Protein AF-A0A2T2WQV3-F1 (afdb_monomer_lite)

Organism: NCBI:txid453960

Radius of gyration: 13.23 Å; chains: 1; bounding box: 28×18×41 Å

Sequence (60 aa):
MDEPKGSKQPYSVDPRQPPSGRWTGRVAVDDASTGKRQEMTQTFDTKKEAKNWAEKESAQ

Foldseek 3Di:
DPPPPPPDQWDWDQWDQDPVQWTKTWIWDQDPVVRDIDIDIDTHNDSVVSRVVRVVRSVD

Secondary structure (DSSP, 8-state):
-----------EEEEE--TTS-EEEEEEEEETTTTEEEEEEEEESSHHHHHHHHHHHHT-

Structure (mmCIF, N/CA/C/O backbone):
data_AF-A0A2T2WQV3-F1
#
_entry.id   AF-A0A2T2WQV3-F1
#
loop_
_atom_site.group_PDB
_atom_site.id
_atom_site.type_symbol
_atom_site.label_atom_id
_atom_site.label_alt_id
_atom_site.label_comp_id
_atom_site.label_asym_id
_atom_site.label_entity_id
_atom_site.label_seq_id
_atom_site.pdbx_PDB_ins_code
_atom_site.Cartn_x
_atom_site.Cartn_y
_atom_site.Cartn_z
_atom_site.occupancy
_atom_site.B_iso_or_equiv
_atom_site.auth_seq_id
_atom_site.auth_comp_id
_atom_site.auth_asym_id
_atom_site.auth_atom_id
_atom_site.pdbx_PDB_model_num
ATOM 1 N N . MET A 1 1 ? -10.817 -14.859 -28.212 1.00 40.84 1 MET A N 1
ATOM 2 C CA . MET A 1 1 ? -10.679 -13.396 -28.068 1.00 40.84 1 MET A CA 1
ATOM 3 C C . MET A 1 1 ? -9.849 -13.197 -26.821 1.00 40.84 1 MET A C 1
ATOM 5 O O . MET A 1 1 ? -10.392 -13.032 -25.739 1.00 40.84 1 MET A O 1
ATOM 9 N N . ASP A 1 2 ? -8.542 -13.367 -26.959 1.00 44.22 2 ASP A N 1
ATOM 10 C CA . ASP A 1 2 ? -7.610 -13.200 -25.855 1.00 44.22 2 ASP A CA 1
ATOM 11 C C . ASP A 1 2 ? -7.311 -11.710 -25.768 1.00 44.22 2 ASP A C 1
ATOM 13 O O . ASP A 1 2 ? -6.531 -11.170 -26.550 1.00 44.22 2 ASP A O 1
ATOM 17 N N . GLU A 1 3 ? -8.036 -11.026 -24.883 1.00 44.62 3 GLU A N 1
ATOM 18 C CA . GLU A 1 3 ? -7.738 -9.644 -24.521 1.00 44.62 3 GLU A CA 1
ATOM 19 C C . GLU A 1 3 ? -6.242 -9.531 -24.197 1.00 44.62 3 GLU A C 1
ATOM 21 O O . GLU A 1 3 ? -5.755 -10.256 -23.318 1.00 44.62 3 GLU A O 1
ATOM 26 N N . PRO A 1 4 ? -5.495 -8.619 -24.846 1.00 46.22 4 PRO A N 1
ATOM 27 C CA . PRO A 1 4 ? -4.174 -8.275 -24.368 1.00 46.22 4 PRO A CA 1
ATOM 28 C C . PRO A 1 4 ? -4.400 -7.591 -23.022 1.00 46.22 4 PRO A C 1
ATOM 30 O O . PRO A 1 4 ? -4.831 -6.440 -22.968 1.00 46.22 4 PRO A O 1
ATOM 33 N N . LYS A 1 5 ? -4.193 -8.332 -21.924 1.00 50.59 5 LYS A N 1
ATOM 34 C CA . LYS A 1 5 ? -4.190 -7.799 -20.558 1.00 50.59 5 LYS A CA 1
ATOM 35 C C . LYS A 1 5 ? -3.112 -6.728 -20.519 1.00 50.59 5 LYS A C 1
ATOM 37 O O . LYS A 1 5 ? -1.938 -7.036 -20.332 1.00 50.59 5 LYS A O 1
ATOM 42 N N . GLY A 1 6 ? -3.543 -5.500 -20.800 1.00 43.31 6 GLY A N 1
ATOM 43 C CA . GLY A 1 6 ? -2.693 -4.342 -20.985 1.00 43.31 6 GLY A CA 1
ATOM 44 C C . GLY A 1 6 ? -1.716 -4.231 -19.836 1.00 43.31 6 GLY A C 1
ATOM 45 O O . GLY A 1 6 ? -2.070 -4.551 -18.699 1.00 43.31 6 GLY A O 1
ATOM 46 N N . SER A 1 7 ? -0.496 -3.823 -20.174 1.00 49.03 7 SER A N 1
ATOM 47 C CA . SER A 1 7 ? 0.595 -3.489 -19.269 1.00 49.03 7 SER A CA 1
ATOM 48 C C . SER A 1 7 ? 0.045 -2.793 -18.027 1.00 49.03 7 SER A C 1
ATOM 50 O O . SER A 1 7 ? -0.227 -1.593 -18.025 1.00 49.03 7 SER A O 1
ATOM 52 N N . LYS A 1 8 ? -0.228 -3.586 -16.985 1.00 54.53 8 LYS A N 1
ATOM 53 C CA . LYS A 1 8 ? -0.821 -3.098 -15.748 1.00 54.53 8 LYS A CA 1
ATOM 54 C C . LYS A 1 8 ? 0.303 -2.376 -15.046 1.00 54.53 8 LYS A C 1
ATOM 56 O O . LYS A 1 8 ? 1.160 -3.038 -14.467 1.00 54.53 8 LYS A O 1
ATOM 61 N N . GLN A 1 9 ? 0.287 -1.051 -15.120 1.00 52.53 9 GLN A N 1
ATOM 62 C CA . GLN A 1 9 ? 1.135 -0.197 -14.300 1.00 52.53 9 GLN A CA 1
ATOM 63 C C . GLN A 1 9 ? 1.164 -0.726 -12.853 1.00 52.53 9 GLN A C 1
ATOM 65 O O . GLN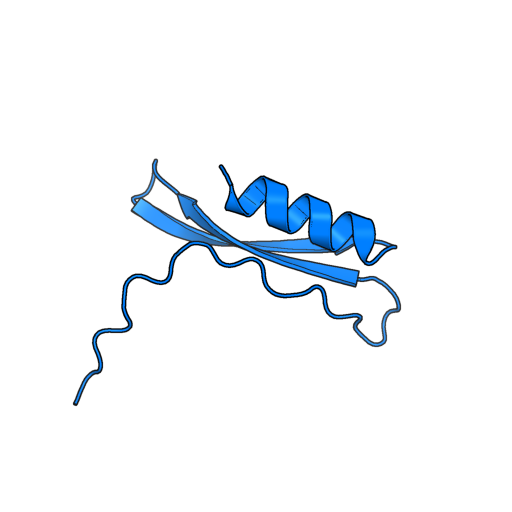 A 1 9 ? 0.180 -1.351 -12.414 1.00 52.53 9 GLN A O 1
ATOM 70 N N . PRO A 1 10 ? 2.274 -0.533 -12.123 1.00 55.16 10 PRO A N 1
ATOM 71 C CA . PRO A 1 10 ? 2.308 -0.851 -10.705 1.00 55.16 10 PRO A CA 1
ATOM 72 C C . PRO A 1 10 ? 1.103 -0.178 -10.046 1.00 55.16 10 PRO A C 1
ATOM 74 O O . PRO A 1 10 ? 0.895 1.026 -10.175 1.00 55.16 10 PRO A O 1
ATOM 77 N N . TYR A 1 11 ? 0.237 -0.979 -9.428 1.00 58.22 11 TYR A N 1
ATOM 78 C CA . TYR A 1 11 ? -0.938 -0.467 -8.737 1.00 58.22 11 TYR A CA 1
ATOM 79 C C . TYR A 1 11 ? -0.858 -0.897 -7.282 1.00 58.22 11 TYR A C 1
ATOM 81 O O . TYR A 1 11 ? -0.744 -2.082 -6.962 1.00 58.22 11 TYR A O 1
ATOM 89 N N . SER A 1 12 ? -0.909 0.097 -6.404 1.00 56.44 12 SER A N 1
ATOM 90 C CA . SER A 1 12 ? -1.156 -0.114 -4.987 1.00 56.44 12 SER A CA 1
ATOM 91 C C . SER A 1 12 ? -2.618 -0.513 -4.821 1.00 56.44 12 SER A C 1
ATOM 93 O O . SER A 1 12 ? -3.523 0.223 -5.218 1.00 56.44 12 SER A O 1
ATOM 95 N N . VAL A 1 13 ? -2.871 -1.701 -4.277 1.00 65.88 13 VAL A N 1
ATOM 96 C CA . VAL A 1 13 ? -4.238 -2.124 -3.950 1.00 65.88 13 VAL A CA 1
ATOM 97 C C . VAL A 1 13 ? -4.618 -1.453 -2.630 1.00 65.88 13 VAL A C 1
ATOM 99 O O . VAL A 1 13 ? -3.825 -1.516 -1.689 1.00 65.88 13 VAL A O 1
ATOM 102 N N . ASP A 1 14 ? -5.790 -0.797 -2.542 1.00 62.09 14 ASP A N 1
ATOM 103 C CA . ASP A 1 14 ? -6.202 -0.142 -1.286 1.00 62.09 14 ASP A CA 1
ATOM 104 C C . ASP A 1 14 ? -6.124 -1.167 -0.144 1.00 62.09 14 ASP A C 1
ATOM 106 O O . ASP A 1 14 ? -6.633 -2.289 -0.301 1.00 62.09 14 ASP A O 1
ATOM 110 N N . PRO A 1 15 ? -5.467 -0.828 0.980 1.00 65.88 15 PRO A N 1
ATOM 111 C CA . PRO A 1 15 ? -5.298 -1.772 2.065 1.00 65.88 15 PRO A CA 1
ATOM 112 C C . PRO A 1 15 ? -6.658 -2.283 2.519 1.00 65.88 15 PRO A C 1
ATOM 114 O O . PRO A 1 15 ? -7.545 -1.495 2.848 1.00 65.88 15 PRO A O 1
ATOM 117 N N . ARG A 1 16 ? -6.828 -3.603 2.571 1.00 67.62 16 ARG A N 1
ATOM 118 C CA . ARG A 1 16 ? -8.038 -4.224 3.119 1.00 67.62 16 ARG A CA 1
ATOM 119 C C . ARG A 1 16 ? -7.743 -4.707 4.531 1.00 67.62 16 ARG A C 1
ATOM 121 O O . ARG A 1 16 ? -6.681 -5.282 4.771 1.00 67.62 16 ARG A O 1
ATOM 128 N N . GLN A 1 17 ? -8.686 -4.498 5.448 1.00 67.31 17 GLN A N 1
ATOM 129 C CA . GLN A 1 17 ? -8.635 -5.101 6.776 1.00 67.31 17 GLN A CA 1
ATOM 130 C C . GLN A 1 17 ? -9.287 -6.500 6.717 1.00 67.31 17 GLN A C 1
ATOM 132 O O . GLN A 1 17 ? -10.499 -6.597 6.515 1.00 67.31 17 GLN A O 1
ATOM 137 N N . PRO A 1 18 ? -8.518 -7.598 6.811 1.00 66.12 18 PRO A N 1
ATOM 138 C CA . PRO A 1 18 ? -9.045 -8.933 7.045 1.00 66.12 18 PRO A CA 1
ATOM 139 C C . PRO A 1 18 ? -9.630 -9.050 8.467 1.00 66.12 18 PRO A C 1
ATOM 141 O O . PRO A 1 18 ? -9.266 -8.269 9.352 1.00 66.12 18 PRO A O 1
ATOM 144 N N . PRO A 1 19 ? -10.484 -10.060 8.727 1.00 65.56 19 PRO A N 1
ATOM 145 C CA . PRO A 1 19 ? -11.080 -10.312 10.048 1.00 65.56 19 PRO A CA 1
ATOM 146 C C . PRO A 1 19 ? -10.047 -10.533 11.169 1.00 65.56 19 PRO A C 1
ATOM 148 O O . PRO A 1 19 ? -10.384 -10.448 12.343 1.00 65.56 19 PRO A O 1
ATOM 151 N N . SER A 1 20 ? -8.781 -10.758 10.813 1.00 69.69 20 SER A N 1
ATOM 152 C CA . SER A 1 20 ? -7.625 -10.865 11.708 1.00 69.69 20 SER A CA 1
ATOM 153 C C . SER A 1 20 ? -7.206 -9.541 12.370 1.00 69.69 20 SER A C 1
ATOM 155 O O . SER A 1 20 ? -6.267 -9.532 13.160 1.00 69.69 20 SER A O 1
ATOM 157 N N . GLY A 1 21 ? -7.819 -8.410 12.008 1.00 74.00 21 GLY A N 1
ATOM 158 C CA . GLY A 1 21 ? -7.546 -7.091 12.592 1.00 74.00 21 GLY A CA 1
ATOM 159 C C . GLY A 1 21 ? -6.353 -6.336 11.989 1.00 74.00 21 GLY A C 1
ATOM 160 O O . GLY A 1 21 ? -6.349 -5.109 12.048 1.00 74.00 21 GLY A O 1
ATOM 161 N N . ARG A 1 22 ? -5.400 -7.026 11.344 1.00 79.81 22 ARG A N 1
ATOM 162 C CA . ARG A 1 22 ? -4.201 -6.437 10.710 1.00 79.81 22 ARG A CA 1
ATOM 163 C C . ARG A 1 22 ? -4.406 -6.065 9.249 1.00 79.81 22 ARG A C 1
ATOM 165 O O . ARG A 1 22 ? -4.730 -6.925 8.441 1.00 79.81 22 ARG A O 1
ATOM 172 N N . TRP A 1 23 ? -4.127 -4.822 8.885 1.00 83.44 23 TRP A N 1
ATOM 173 C CA . TRP A 1 23 ? -4.203 -4.306 7.520 1.00 83.44 23 TRP A CA 1
ATOM 174 C C . TRP A 1 23 ? -3.232 -5.008 6.582 1.00 83.44 23 TRP A C 1
ATOM 176 O O . TRP A 1 23 ? -2.071 -5.190 6.912 1.00 83.44 23 TRP A O 1
ATOM 186 N N . TH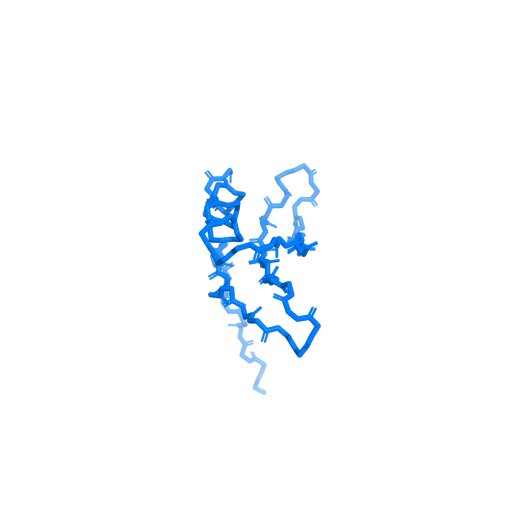R A 1 24 ? -3.685 -5.387 5.391 1.00 81.00 24 THR A N 1
ATOM 187 C CA . THR A 1 24 ? -2.808 -5.998 4.383 1.00 81.00 24 THR A CA 1
ATOM 188 C C . THR A 1 24 ? -2.543 -5.006 3.259 1.00 81.00 24 THR A C 1
ATOM 190 O O . THR A 1 24 ? -3.477 -4.606 2.563 1.00 81.00 24 THR A O 1
ATOM 193 N N . GLY A 1 25 ? -1.281 -4.621 3.084 1.00 84.12 25 GLY A N 1
ATOM 194 C CA . GLY A 1 25 ? -0.793 -3.926 1.899 1.00 84.12 25 GLY A CA 1
ATOM 195 C C . GLY A 1 25 ? -0.462 -4.937 0.804 1.00 84.12 25 GLY A C 1
ATOM 196 O O . GLY A 1 25 ? 0.106 -5.998 1.075 1.00 84.12 25 GLY A O 1
ATOM 197 N N . ARG A 1 26 ? -0.823 -4.616 -0.438 1.00 82.69 26 ARG A N 1
ATOM 198 C CA . ARG A 1 26 ? -0.455 -5.393 -1.625 1.00 82.69 26 ARG A CA 1
ATOM 199 C C . ARG A 1 26 ? 0.100 -4.450 -2.679 1.00 82.69 26 ARG A C 1
ATOM 201 O O . ARG A 1 26 ? -0.502 -3.411 -2.948 1.00 82.69 26 ARG A O 1
ATOM 208 N N . VAL A 1 27 ? 1.216 -4.838 -3.277 1.00 83.50 27 VAL A N 1
ATOM 209 C CA . VAL A 1 27 ? 1.854 -4.109 -4.371 1.00 83.50 27 VAL A CA 1
ATOM 210 C C . VAL A 1 27 ? 2.281 -5.100 -5.42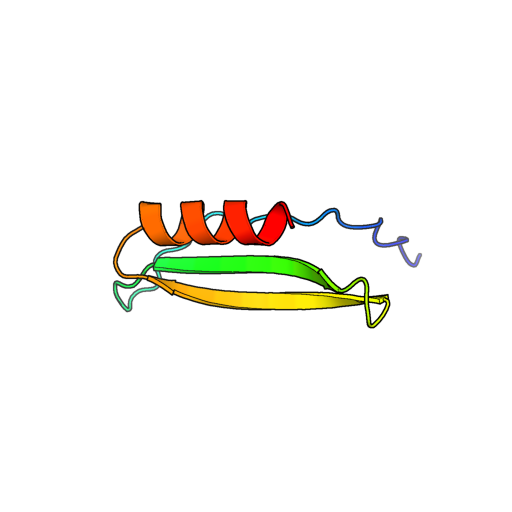2 1.00 83.50 27 VAL A C 1
ATOM 212 O O . VAL A 1 27 ? 2.745 -6.190 -5.104 1.00 83.50 27 VAL A O 1
ATOM 215 N N . ALA A 1 28 ? 2.143 -4.703 -6.676 1.00 79.88 28 ALA A N 1
ATOM 216 C CA . ALA A 1 28 ? 2.823 -5.376 -7.756 1.00 79.88 28 ALA A CA 1
ATOM 217 C C . ALA A 1 28 ? 3.835 -4.414 -8.373 1.00 79.88 28 ALA A C 1
ATOM 219 O O . ALA A 1 28 ? 3.427 -3.387 -8.916 1.00 79.88 28 ALA A O 1
ATOM 220 N N . VAL A 1 29 ? 5.117 -4.747 -8.269 1.00 77.88 29 VAL A N 1
ATOM 221 C CA . VAL A 1 29 ? 6.220 -4.003 -8.885 1.00 77.88 29 VAL A CA 1
ATOM 222 C C . VAL A 1 29 ? 6.741 -4.772 -10.090 1.00 77.88 29 VAL A C 1
ATOM 224 O O . VAL A 1 29 ? 6.688 -6.003 -10.111 1.00 77.88 29 VAL A O 1
ATOM 227 N N . ASP A 1 30 ? 7.224 -4.061 -11.102 1.00 77.19 30 ASP A N 1
ATOM 228 C CA . ASP A 1 30 ? 7.959 -4.683 -12.200 1.00 77.19 30 ASP A CA 1
ATOM 229 C C . ASP A 1 30 ? 9.430 -4.768 -11.797 1.00 77.19 30 ASP A C 1
ATOM 231 O O . ASP A 1 30 ? 10.099 -3.756 -11.601 1.00 77.19 30 ASP A O 1
ATOM 235 N N . ASP A 1 31 ? 9.931 -5.984 -11.614 1.00 74.62 31 ASP A N 1
ATOM 236 C CA . ASP A 1 31 ? 11.318 -6.199 -11.240 1.00 74.62 31 ASP A CA 1
ATOM 237 C C . ASP A 1 31 ? 12.200 -6.000 -12.478 1.00 74.62 31 ASP A C 1
ATOM 239 O O . ASP A 1 31 ? 12.261 -6.854 -13.365 1.00 74.62 31 ASP A O 1
ATOM 243 N N . ALA A 1 32 ? 12.885 -4.858 -12.548 1.00 70.88 32 ALA A N 1
ATOM 244 C CA . ALA A 1 32 ? 13.724 -4.489 -13.689 1.00 70.88 32 ALA A CA 1
ATOM 245 C C . ALA A 1 32 ? 14.909 -5.449 -13.917 1.00 70.88 32 ALA A C 1
ATOM 247 O O . ALA A 1 32 ? 15.432 -5.523 -15.028 1.00 70.88 32 ALA A O 1
ATOM 248 N N . SER A 1 33 ? 15.324 -6.204 -12.891 1.00 77.12 33 SER A N 1
ATOM 249 C CA . SER A 1 33 ? 16.421 -7.176 -12.998 1.00 77.12 33 SER A CA 1
ATOM 250 C C . SER A 1 33 ? 15.993 -8.471 -13.691 1.00 77.12 33 SER A C 1
ATOM 252 O O . SER A 1 33 ? 16.771 -9.070 -14.430 1.00 77.12 33 SER A O 1
ATOM 254 N N . THR A 1 34 ? 14.761 -8.918 -13.461 1.00 78.81 34 THR A N 1
ATOM 255 C CA . THR A 1 34 ? 14.214 -10.166 -14.014 1.00 78.81 34 THR A CA 1
ATOM 256 C C . THR A 1 34 ? 13.229 -9.934 -15.159 1.00 78.81 34 THR A C 1
ATOM 258 O O . THR A 1 34 ? 12.885 -10.888 -15.859 1.00 78.81 34 THR A O 1
ATOM 261 N N . GLY A 1 35 ? 12.778 -8.692 -15.364 1.00 77.88 35 GLY A N 1
ATOM 262 C CA . GLY A 1 35 ? 11.729 -8.328 -16.317 1.00 77.88 35 GLY A CA 1
ATOM 263 C C . GLY A 1 35 ? 10.372 -8.944 -15.969 1.00 77.88 35 GLY A C 1
ATOM 264 O O . GLY A 1 35 ? 9.560 -9.189 -16.862 1.00 77.88 35 GLY A O 1
ATOM 265 N N . LYS A 1 36 ? 10.155 -9.296 -14.695 1.00 80.94 36 LYS A N 1
ATOM 266 C CA . LYS A 1 36 ? 8.940 -9.964 -14.223 1.00 80.94 36 LYS A CA 1
ATOM 267 C C . LYS A 1 36 ? 8.224 -9.110 -13.194 1.00 80.94 36 LYS A C 1
ATOM 269 O O . LYS A 1 36 ? 8.831 -8.554 -12.288 1.00 80.94 36 LYS A O 1
ATOM 274 N N . ARG A 1 37 ? 6.896 -9.130 -13.258 1.00 79.12 37 ARG A N 1
ATOM 275 C CA . ARG A 1 37 ? 6.043 -8.581 -12.206 1.00 79.12 37 ARG A CA 1
ATOM 276 C C . ARG A 1 37 ? 6.186 -9.410 -10.927 1.00 79.12 37 ARG A C 1
ATOM 278 O O . ARG A 1 37 ? 5.880 -10.604 -10.936 1.00 79.12 37 ARG A O 1
ATOM 285 N N . GLN A 1 38 ? 6.597 -8.777 -9.835 1.00 82.75 38 GLN A N 1
ATOM 286 C CA . GLN A 1 38 ? 6.585 -9.351 -8.494 1.00 82.75 38 GLN A CA 1
ATOM 287 C C . GLN A 1 38 ? 5.419 -8.783 -7.688 1.00 82.75 38 GLN A C 1
ATOM 289 O O . GLN A 1 38 ? 5.261 -7.570 -7.567 1.00 82.75 38 GLN A O 1
ATOM 294 N N . GLU A 1 39 ? 4.600 -9.669 -7.124 1.00 84.19 39 GLU A N 1
ATOM 295 C CA . GLU A 1 39 ? 3.553 -9.297 -6.175 1.0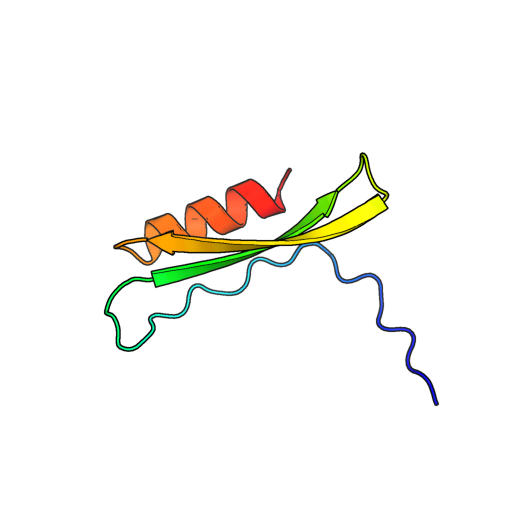0 84.19 39 GLU A CA 1
ATOM 296 C C . GLU A 1 39 ? 4.077 -9.442 -4.745 1.00 84.19 39 GLU A C 1
ATOM 298 O O . GLU A 1 39 ? 4.384 -10.541 -4.284 1.00 84.19 39 GLU A O 1
ATOM 303 N N . MET A 1 40 ? 4.146 -8.325 -4.028 1.00 84.94 40 MET A N 1
ATOM 304 C CA . MET A 1 40 ? 4.508 -8.264 -2.621 1.00 84.94 40 MET A CA 1
ATOM 305 C C . MET A 1 40 ? 3.262 -8.063 -1.764 1.00 84.94 40 MET A C 1
ATOM 307 O O . MET A 1 40 ? 2.398 -7.232 -2.051 1.00 84.94 40 MET A O 1
ATOM 311 N N . THR A 1 41 ? 3.170 -8.830 -0.680 1.00 85.31 41 THR A N 1
ATOM 312 C CA . THR A 1 41 ? 2.098 -8.713 0.312 1.00 85.31 41 THR A CA 1
ATOM 313 C C . THR A 1 41 ? 2.712 -8.576 1.694 1.00 85.31 41 THR A C 1
ATOM 315 O O . THR A 1 41 ? 3.534 -9.402 2.085 1.00 85.31 41 THR A O 1
ATOM 318 N N . GLN A 1 42 ? 2.287 -7.564 2.446 1.00 85.38 42 GLN A N 1
ATOM 319 C CA . GLN A 1 42 ? 2.745 -7.345 3.815 1.00 85.38 42 GLN A CA 1
ATOM 320 C C . GLN A 1 42 ? 1.581 -6.930 4.718 1.00 85.38 42 GLN A C 1
ATOM 322 O O . GLN A 1 42 ? 0.633 -6.275 4.281 1.00 85.38 42 GLN A O 1
ATOM 327 N N . THR A 1 43 ? 1.624 -7.358 5.978 1.00 85.06 43 THR A N 1
ATOM 328 C CA . THR A 1 43 ? 0.601 -7.045 6.983 1.00 85.06 43 THR A CA 1
ATOM 329 C C . THR A 1 43 ? 1.109 -6.012 7.976 1.00 85.06 43 THR A C 1
ATOM 331 O O . THR A 1 43 ? 2.241 -6.119 8.436 1.00 85.06 43 THR A O 1
ATOM 334 N N . PHE A 1 44 ? 0.242 -5.085 8.360 1.00 86.06 44 PHE A N 1
ATOM 335 C CA . PHE A 1 44 ? 0.510 -3.951 9.235 1.00 86.06 44 PHE A CA 1
ATOM 336 C C . PHE A 1 44 ? -0.597 -3.813 10.273 1.00 86.06 44 PHE A C 1
ATOM 338 O O . PHE A 1 44 ? -1.728 -4.253 10.056 1.00 86.06 44 PHE A O 1
ATOM 345 N N . ASP A 1 45 ? -0.304 -3.157 11.386 1.00 85.25 45 ASP A N 1
ATOM 346 C CA . ASP A 1 45 ? -1.302 -2.917 12.424 1.00 85.25 45 ASP A CA 1
ATOM 347 C C . ASP A 1 45 ? -2.253 -1.765 12.053 1.00 85.25 45 ASP A C 1
ATOM 349 O O . ASP A 1 45 ? -3.415 -1.772 12.463 1.00 85.25 45 ASP A O 1
ATOM 353 N N . THR A 1 46 ? -1.833 -0.825 11.192 1.00 84.8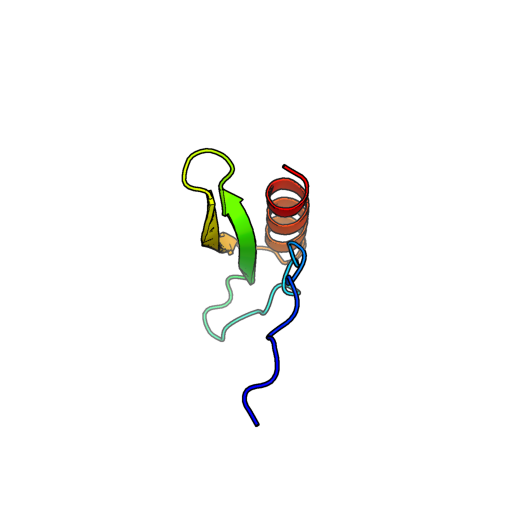8 46 THR A N 1
ATOM 354 C CA . THR A 1 46 ? -2.677 0.300 10.750 1.00 84.88 46 THR A CA 1
ATOM 355 C C . THR A 1 46 ? -2.838 0.421 9.229 1.00 84.88 46 THR A C 1
ATOM 357 O O . THR A 1 46 ? -1.951 0.080 8.443 1.00 84.88 46 THR A O 1
ATOM 360 N N . LYS A 1 47 ? -3.974 1.003 8.792 1.00 83.62 47 LYS A N 1
ATOM 361 C CA . LYS A 1 47 ? -4.230 1.327 7.372 1.00 83.62 47 LYS A CA 1
ATOM 362 C C . LYS A 1 47 ? -3.151 2.244 6.805 1.00 83.62 47 LYS A C 1
ATOM 364 O O . LYS A 1 47 ? -2.754 2.097 5.653 1.00 83.62 47 LYS A O 1
ATOM 369 N N . LYS A 1 48 ? -2.712 3.216 7.611 1.00 86.00 48 LYS A N 1
ATOM 370 C CA . LYS A 1 48 ? -1.747 4.241 7.205 1.00 86.00 48 LYS A CA 1
ATOM 371 C C . LYS A 1 48 ? -0.394 3.621 6.869 1.00 86.00 48 LYS A C 1
ATOM 373 O O . LYS A 1 48 ? 0.190 3.998 5.861 1.00 86.00 48 LYS A O 1
ATOM 378 N N . GLU A 1 49 ? 0.069 2.666 7.670 1.00 86.69 49 GLU A N 1
ATOM 379 C CA . GLU A 1 49 ? 1.310 1.934 7.405 1.00 86.69 49 GLU A CA 1
ATOM 380 C C . GLU A 1 49 ? 1.198 1.088 6.139 1.00 86.69 49 GLU A C 1
ATOM 382 O O . GLU A 1 49 ? 2.043 1.212 5.258 1.00 86.69 49 GLU A O 1
ATOM 387 N N . ALA A 1 50 ? 0.110 0.326 5.996 1.00 86.50 50 ALA A N 1
ATOM 388 C CA . ALA A 1 50 ? -0.121 -0.490 4.807 1.00 86.50 50 ALA A CA 1
ATOM 389 C C . ALA A 1 50 ? -0.181 0.340 3.519 1.00 86.50 50 ALA A C 1
ATOM 391 O O . ALA A 1 50 ? 0.360 -0.076 2.496 1.00 86.50 50 ALA A O 1
ATOM 392 N N . LYS A 1 51 ? -0.817 1.517 3.571 1.00 84.69 51 LYS A N 1
ATOM 393 C CA . LYS A 1 51 ? -0.903 2.430 2.429 1.00 84.69 51 LYS A CA 1
ATOM 394 C C . LYS A 1 51 ? 0.457 3.051 2.101 1.00 84.69 51 LYS A C 1
ATOM 396 O O . LYS A 1 51 ? 0.879 2.977 0.958 1.00 84.69 51 LYS A O 1
ATOM 401 N N . ASN A 1 52 ? 1.148 3.608 3.097 1.00 88.19 52 ASN A N 1
ATOM 402 C CA . ASN A 1 52 ? 2.439 4.274 2.899 1.00 88.19 52 ASN A CA 1
ATOM 403 C C . ASN A 1 52 ? 3.502 3.291 2.385 1.00 88.19 52 ASN A C 1
ATOM 405 O O . ASN A 1 52 ? 4.245 3.602 1.460 1.00 88.19 52 ASN A O 1
ATOM 409 N N . TRP A 1 53 ? 3.522 2.071 2.929 1.00 87.12 53 TRP A N 1
ATOM 410 C CA . TRP A 1 53 ? 4.356 0.998 2.403 1.00 87.12 53 TRP A CA 1
ATOM 411 C C . TRP A 1 53 ? 4.012 0.680 0.947 1.00 87.12 53 TRP A C 1
ATOM 413 O O . TRP A 1 53 ? 4.908 0.650 0.109 1.00 87.12 53 TRP A O 1
ATOM 423 N N . ALA A 1 54 ? 2.724 0.504 0.633 1.00 84.50 54 ALA A N 1
ATOM 424 C CA . ALA A 1 54 ? 2.318 0.158 -0.720 1.00 84.50 54 ALA A CA 1
ATOM 425 C C . ALA A 1 54 ? 2.701 1.247 -1.739 1.00 84.50 54 ALA A C 1
ATOM 427 O O . ALA A 1 54 ? 3.289 0.954 -2.779 1.00 84.50 54 ALA A O 1
ATOM 428 N N . GLU A 1 55 ? 2.441 2.510 -1.395 1.00 83.69 55 GLU A N 1
ATOM 429 C CA . GLU A 1 55 ? 2.800 3.675 -2.205 1.00 83.69 55 GLU A CA 1
ATOM 430 C C . GLU A 1 55 ? 4.316 3.750 -2.432 1.00 83.69 55 GLU A C 1
ATOM 432 O O . GLU A 1 55 ? 4.743 3.924 -3.573 1.00 83.69 55 GLU A O 1
ATOM 437 N N . LYS A 1 56 ? 5.124 3.539 -1.382 1.00 85.31 56 LYS A N 1
ATOM 438 C CA . LYS A 1 56 ? 6.590 3.550 -1.463 1.00 85.31 56 LYS A CA 1
ATOM 439 C C . LYS A 1 56 ? 7.139 2.457 -2.380 1.00 85.31 56 LYS A C 1
ATOM 441 O O . LYS A 1 56 ? 8.016 2.746 -3.184 1.00 85.31 56 LYS A O 1
ATOM 446 N N . GLU A 1 57 ? 6.642 1.228 -2.264 1.00 83.69 57 GLU A N 1
ATOM 447 C CA . GLU A 1 57 ? 7.103 0.113 -3.100 1.00 83.69 57 GLU A CA 1
ATOM 448 C C . GLU A 1 57 ? 6.632 0.272 -4.551 1.00 83.69 57 GLU A C 1
ATOM 450 O O . GLU A 1 57 ? 7.385 -0.007 -5.473 1.00 83.69 57 GLU A O 1
ATOM 455 N N . SER A 1 58 ? 5.415 0.780 -4.781 1.00 74.75 58 SER A N 1
ATOM 456 C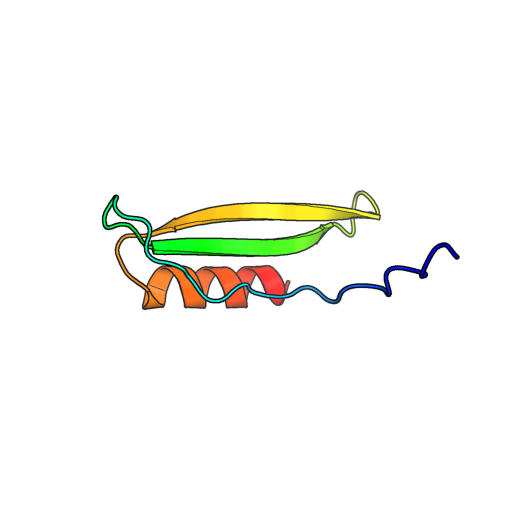 CA . SER A 1 58 ? 4.893 0.997 -6.141 1.00 74.75 58 SER A CA 1
ATOM 457 C C . SER A 1 58 ? 5.560 2.147 -6.906 1.00 74.75 58 SER A C 1
ATOM 459 O O . SER A 1 58 ? 5.365 2.253 -8.115 1.00 74.75 58 SER A O 1
ATOM 461 N N . ALA A 1 59 ? 6.297 3.013 -6.205 1.00 72.94 59 ALA A N 1
ATOM 462 C CA . ALA A 1 59 ? 7.004 4.160 -6.768 1.00 72.94 59 ALA A CA 1
ATOM 463 C C . ALA A 1 59 ? 8.507 3.905 -7.003 1.00 72.94 59 ALA A C 1
ATOM 465 O O . ALA A 1 59 ? 9.203 4.843 -7.400 1.00 72.94 59 ALA A O 1
ATOM 466 N N . GLN A 1 60 ? 9.003 2.691 -6.717 1.00 64.19 60 GLN A N 1
ATOM 467 C CA . GLN A 1 60 ? 10.380 2.277 -7.021 1.00 64.19 60 GLN A CA 1
ATOM 468 C C . GLN A 1 60 ? 10.577 1.928 -8.497 1.00 64.19 60 GLN A C 1
ATOM 470 O O . GLN A 1 60 ? 9.614 1.449 -9.137 1.00 64.19 60 GLN A O 1
#

pLDDT: mean 73.07, std 13.67, range [40.84, 88.19]